Protein AF-A0A0B0MRA0-F1 (afdb_monomer_lite)

pLDDT: mean 78.37, std 12.17, range [47.5, 93.12]

Sequence (78 aa):
MVAAFEKASGKLKILQKIPIKLCPRSPGDATAVYASTKKAQKRTWLESKIRYSRDVQRSMEVGKQQSMGIPVKALGFN

Foldseek 3Di:
DQVLLVVLVVPPPPPDRPDDDDDDDDPPDDPDDDDDCPVVVVPDPPPPPDDVSVVSNVVVVLVVCVVVVNDVVNVVDD

Structure (mmCIF, N/CA/C/O backbone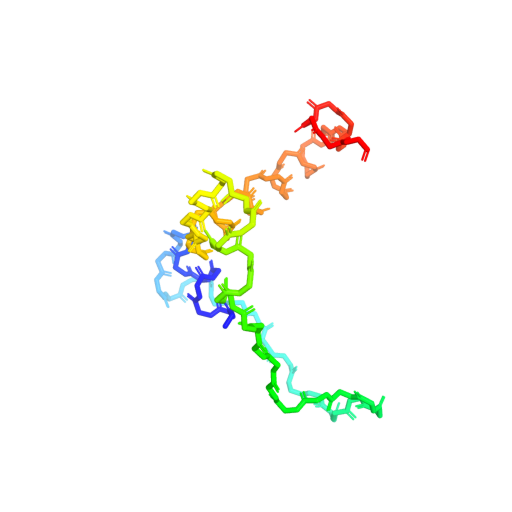):
data_AF-A0A0B0MRA0-F1
#
_entry.id   AF-A0A0B0MRA0-F1
#
loop_
_atom_site.group_PDB
_atom_site.id
_atom_site.type_symbol
_atom_site.label_atom_id
_atom_site.label_alt_id
_atom_site.label_comp_id
_atom_site.label_asym_id
_atom_site.label_entity_id
_atom_site.label_seq_id
_atom_site.pdbx_PDB_ins_code
_atom_site.Cartn_x
_atom_site.Cartn_y
_atom_site.Cartn_z
_atom_site.occupancy
_atom_site.B_iso_or_equiv
_atom_site.auth_seq_id
_atom_site.auth_comp_id
_atom_site.auth_asym_id
_atom_site.auth_atom_id
_atom_site.pdbx_PDB_model_num
ATOM 1 N N . MET A 1 1 ? -2.521 -4.841 3.986 1.00 82.19 1 MET A N 1
ATOM 2 C CA . MET A 1 1 ? -2.441 -3.371 4.112 1.00 82.19 1 MET A CA 1
ATOM 3 C C . MET A 1 1 ? -2.967 -2.899 5.462 1.00 82.19 1 MET A C 1
ATOM 5 O O . MET A 1 1 ? -2.157 -2.498 6.285 1.00 82.19 1 MET A O 1
ATOM 9 N N . VAL A 1 2 ? -4.267 -3.053 5.745 1.00 83.62 2 VAL A N 1
ATOM 10 C CA . VAL A 1 2 ? -4.912 -2.582 6.992 1.00 83.62 2 VAL A CA 1
ATOM 11 C C . VAL A 1 2 ? -4.215 -3.062 8.276 1.00 83.62 2 VAL A C 1
ATOM 13 O O . VAL A 1 2 ? -3.904 -2.244 9.132 1.00 83.62 2 VAL A O 1
ATOM 16 N N . ALA A 1 3 ? -3.831 -4.339 8.367 1.00 84.94 3 ALA A N 1
ATOM 17 C CA . ALA A 1 3 ? -3.143 -4.881 9.548 1.00 84.94 3 ALA A CA 1
ATOM 18 C C . ALA A 1 3 ? -1.814 -4.171 9.898 1.00 84.94 3 ALA A C 1
ATOM 20 O O . ALA A 1 3 ? -1.433 -4.084 11.065 1.00 84.94 3 ALA A O 1
ATOM 21 N N . ALA A 1 4 ? -1.089 -3.645 8.903 1.00 85.25 4 ALA A N 1
ATOM 22 C CA . ALA A 1 4 ? 0.142 -2.898 9.159 1.00 85.25 4 ALA A CA 1
ATOM 23 C C . ALA A 1 4 ? -0.150 -1.514 9.755 1.00 85.25 4 ALA A C 1
ATOM 25 O O . ALA A 1 4 ? 0.582 -1.069 10.638 1.00 85.25 4 ALA A O 1
ATOM 26 N N . PHE A 1 5 ? -1.238 -0.870 9.320 1.00 85.00 5 PHE A N 1
ATOM 27 C CA . PHE A 1 5 ? -1.723 0.386 9.894 1.00 85.00 5 PHE A CA 1
ATOM 28 C C . PHE A 1 5 ? -2.239 0.191 11.320 1.00 85.00 5 PHE A C 1
ATOM 30 O O . PHE A 1 5 ? -1.910 0.984 12.198 1.00 85.00 5 PHE A O 1
ATOM 37 N N . GLU A 1 6 ? -2.956 -0.902 11.588 1.00 85.50 6 GLU A N 1
ATOM 38 C CA . GLU A 1 6 ? -3.377 -1.257 12.950 1.00 85.50 6 GLU A CA 1
ATOM 39 C C . GLU A 1 6 ? -2.170 -1.442 13.879 1.00 85.50 6 GLU A C 1
ATOM 41 O O . GLU A 1 6 ? -2.149 -0.907 14.986 1.00 85.50 6 GLU A O 1
ATOM 46 N N . LYS A 1 7 ? -1.112 -2.115 13.404 1.00 84.00 7 LYS A N 1
ATOM 47 C CA . LYS A 1 7 ? 0.141 -2.262 14.158 1.00 84.00 7 LYS A CA 1
ATOM 48 C C . LYS A 1 7 ? 0.845 -0.919 14.394 1.00 84.00 7 LYS A C 1
ATOM 50 O O . LYS A 1 7 ? 1.385 -0.706 15.475 1.00 84.00 7 LYS A O 1
ATOM 55 N N . ALA A 1 8 ? 0.851 -0.025 13.405 1.00 81.81 8 ALA A N 1
ATOM 56 C CA . ALA A 1 8 ? 1.491 1.289 13.507 1.00 81.81 8 ALA A CA 1
ATOM 57 C C . ALA A 1 8 ? 0.711 2.290 14.379 1.00 81.81 8 ALA A C 1
ATOM 59 O O . ALA A 1 8 ? 1.313 3.190 14.957 1.00 81.81 8 ALA A O 1
ATOM 60 N N . SER A 1 9 ? -0.608 2.121 14.507 1.00 74.69 9 SER A N 1
ATOM 61 C CA . SER A 1 9 ? -1.469 2.935 15.374 1.00 74.69 9 SER A CA 1
ATOM 62 C C . SER A 1 9 ? -1.106 2.795 16.860 1.00 74.69 9 SER A C 1
ATOM 64 O O . SER A 1 9 ? -1.389 3.700 17.642 1.00 74.69 9 SER A O 1
ATOM 66 N N . GLY A 1 10 ? -0.454 1.694 17.268 1.00 66.56 10 GLY A N 1
ATOM 67 C CA . GLY A 1 10 ? 0.047 1.492 18.637 1.00 66.56 10 GLY A CA 1
ATOM 68 C C . GLY A 1 10 ? -1.045 1.378 19.707 1.00 66.56 10 GLY A C 1
ATOM 69 O O . GLY A 1 10 ? -0.746 1.207 20.886 1.00 66.56 10 GLY A O 1
ATOM 70 N N . LYS A 1 11 ? -2.319 1.457 19.318 1.00 59.03 11 LYS A N 1
ATOM 71 C CA . LYS A 1 11 ? -3.456 1.398 20.231 1.00 59.03 11 LYS A CA 1
ATOM 72 C C . LYS A 1 11 ? -3.789 -0.061 20.512 1.00 59.03 11 LYS A C 1
ATOM 74 O O . LYS A 1 11 ? -3.992 -0.843 19.586 1.00 59.03 11 LYS A O 1
ATOM 79 N N . LEU A 1 12 ? -3.772 -0.411 21.802 1.00 51.56 12 LEU A N 1
ATOM 80 C CA . LEU A 1 12 ? -4.086 -1.728 22.364 1.00 51.56 12 LEU A CA 1
ATOM 81 C C . LEU A 1 12 ? -5.136 -2.461 21.519 1.00 51.56 12 LEU A C 1
ATOM 83 O O . LEU A 1 12 ? -6.205 -1.907 21.267 1.00 51.56 12 LEU A O 1
ATOM 87 N N . LYS A 1 13 ? -4.812 -3.706 21.131 1.00 52.16 13 LYS A N 1
ATOM 88 C CA . LYS A 1 13 ? -5.525 -4.666 20.247 1.00 52.16 13 LYS A CA 1
ATOM 89 C C . LYS A 1 13 ? -7.065 -4.727 20.349 1.00 52.16 13 LYS A C 1
ATOM 91 O O . LYS A 1 13 ? -7.693 -5.369 19.511 1.00 52.16 13 LYS A O 1
ATOM 96 N N . ILE A 1 14 ? -7.653 -4.117 21.373 1.00 53.03 14 ILE A N 1
ATOM 97 C CA . ILE A 1 14 ? -9.061 -4.187 21.761 1.00 53.03 14 ILE A CA 1
ATOM 98 C C . ILE A 1 14 ? -9.801 -2.862 21.482 1.00 53.03 14 ILE A C 1
ATOM 100 O O . ILE A 1 14 ? -10.986 -2.900 21.176 1.00 53.03 14 ILE A O 1
ATOM 104 N N . LEU A 1 15 ? -9.135 -1.697 21.523 1.00 47.50 15 LEU A N 1
ATOM 105 C CA . LEU A 1 15 ? -9.822 -0.391 21.551 1.00 47.50 15 LEU A CA 1
ATOM 106 C C . LEU A 1 15 ? -9.864 0.367 20.218 1.00 47.50 15 LEU A C 1
ATOM 108 O O . LEU A 1 15 ? -10.609 1.336 20.110 1.00 47.50 15 LEU A O 1
ATOM 112 N N . GLN A 1 16 ? -9.077 -0.017 19.206 1.00 58.78 16 GLN A N 1
ATOM 113 C CA . GLN A 1 16 ? -9.031 0.742 17.948 1.00 58.78 16 GLN A CA 1
ATOM 114 C C . GLN A 1 16 ? -8.660 -0.110 16.730 1.00 58.78 16 GLN A C 1
ATOM 116 O O . GLN A 1 16 ? -7.656 0.118 16.057 1.00 58.78 16 GLN A O 1
ATOM 121 N N . LYS A 1 17 ? -9.497 -1.113 16.440 1.00 72.75 17 LYS A N 1
ATOM 122 C CA . LYS A 1 17 ? -9.530 -1.716 15.102 1.00 72.75 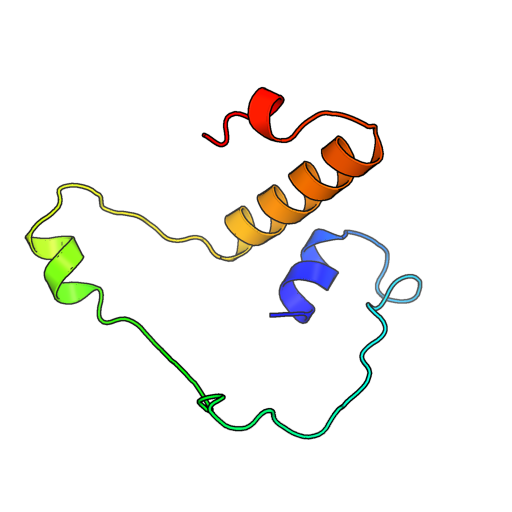17 LYS A CA 1
ATOM 123 C C . LYS A 1 17 ? -10.090 -0.700 14.118 1.00 72.75 17 LYS A C 1
ATOM 125 O O . LYS A 1 17 ? -11.059 -0.007 14.430 1.00 72.75 17 LYS A O 1
ATOM 130 N N . ILE A 1 18 ? -9.479 -0.610 12.943 1.00 81.38 18 ILE A N 1
ATOM 131 C CA . ILE A 1 18 ? -9.988 0.268 11.889 1.00 81.38 18 ILE A CA 1
ATOM 132 C C . ILE A 1 18 ? -11.312 -0.350 11.417 1.00 81.38 18 ILE A C 1
ATOM 134 O O . ILE A 1 18 ? -11.312 -1.526 11.052 1.00 81.38 18 ILE A O 1
ATOM 138 N N . PRO A 1 19 ? -12.446 0.374 11.450 1.00 85.12 19 PRO A N 1
ATOM 139 C CA . PRO A 1 19 ? -13.706 -0.176 10.972 1.00 85.12 19 PRO A CA 1
ATOM 140 C C . PRO A 1 19 ? -13.603 -0.437 9.465 1.00 85.12 19 PRO A C 1
ATOM 142 O O . PRO A 1 19 ? -13.318 0.471 8.685 1.00 85.12 19 PRO A O 1
ATOM 145 N N . ILE A 1 20 ? -13.819 -1.689 9.055 1.00 86.00 20 ILE A N 1
ATOM 146 C CA . ILE A 1 20 ? -13.780 -2.109 7.651 1.00 86.00 20 ILE A CA 1
ATOM 147 C C . ILE A 1 20 ? -15.207 -2.415 7.208 1.00 86.00 20 ILE A C 1
ATOM 149 O O . ILE A 1 20 ? -15.868 -3.281 7.780 1.00 86.00 20 ILE A O 1
ATOM 153 N N . LYS A 1 21 ? -15.663 -1.742 6.152 1.00 91.31 21 LYS A N 1
ATOM 154 C CA . LYS A 1 21 ? -16.881 -2.100 5.424 1.00 91.31 21 LYS A CA 1
ATOM 155 C C . LYS A 1 21 ? -16.477 -2.829 4.147 1.00 91.31 21 LYS A C 1
ATOM 157 O O . LYS A 1 21 ? -15.740 -2.276 3.336 1.00 91.31 21 LYS A O 1
ATOM 162 N N . LEU A 1 22 ? -16.937 -4.067 3.978 1.00 89.94 22 LEU A N 1
ATOM 163 C CA . LEU A 1 22 ? -16.741 -4.805 2.732 1.00 89.94 22 LEU A CA 1
ATOM 164 C C . LEU A 1 22 ? -17.739 -4.286 1.692 1.00 89.94 22 LEU A C 1
ATOM 166 O O . LEU A 1 22 ? -18.946 -4.300 1.923 1.00 89.94 22 LEU A O 1
ATOM 170 N N . CYS A 1 23 ? -17.219 -3.810 0.565 1.00 89.62 23 CYS A N 1
ATOM 171 C CA . CYS A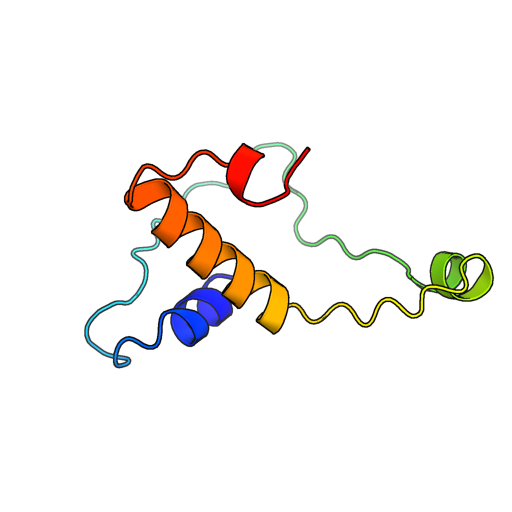 1 23 ? -17.995 -3.308 -0.567 1.00 89.62 23 CYS A CA 1
ATOM 172 C C . CYS A 1 23 ? -17.721 -4.175 -1.811 1.00 89.62 23 CYS A C 1
ATOM 174 O O . CYS A 1 23 ? -16.671 -4.823 -1.871 1.00 89.62 23 CYS A O 1
ATOM 176 N N . PRO A 1 24 ? -18.629 -4.194 -2.808 1.00 92.62 24 PRO A N 1
ATOM 177 C CA . PRO A 1 24 ? -18.365 -4.831 -4.097 1.00 92.62 24 PRO A CA 1
ATOM 178 C C . PRO A 1 24 ? -17.086 -4.286 -4.746 1.00 92.62 24 PRO A C 1
ATOM 180 O O . PRO A 1 24 ? -16.734 -3.123 -4.543 1.00 92.62 24 PRO A O 1
ATOM 183 N N . ARG A 1 25 ? -16.386 -5.123 -5.523 1.00 92.81 25 ARG A N 1
ATOM 184 C CA . ARG A 1 25 ? -15.161 -4.706 -6.226 1.00 92.81 25 ARG A CA 1
ATOM 185 C C . ARG A 1 25 ? -15.479 -3.643 -7.276 1.00 92.81 25 ARG A C 1
ATOM 187 O O . ARG A 1 25 ? -16.469 -3.781 -7.995 1.00 92.81 25 ARG A O 1
ATOM 194 N N . SER A 1 26 ? -14.617 -2.636 -7.403 1.00 92.12 26 SER A N 1
ATOM 195 C CA . SER A 1 26 ? -14.760 -1.634 -8.458 1.00 92.12 26 SER A CA 1
ATOM 196 C C . SER A 1 26 ? -14.362 -2.248 -9.806 1.00 92.12 26 SER A C 1
ATOM 198 O O . SER A 1 26 ? -13.424 -3.056 -9.862 1.00 92.12 26 SER A O 1
ATOM 200 N N . PRO A 1 27 ? -15.047 -1.900 -10.909 1.00 93.12 27 PRO A N 1
ATOM 201 C CA . PRO A 1 27 ? -14.639 -2.350 -12.234 1.00 93.12 27 PRO A CA 1
ATOM 202 C C . PRO A 1 27 ? -13.232 -1.817 -12.547 1.00 93.12 27 PRO A C 1
ATOM 204 O O . PRO A 1 27 ? -12.971 -0.627 -12.406 1.00 93.12 27 PRO A O 1
ATOM 207 N N . GLY A 1 28 ? -12.319 -2.703 -12.955 1.00 91.50 28 GLY A N 1
ATOM 208 C CA . GLY A 1 28 ? -10.920 -2.359 -13.250 1.00 91.50 28 GLY A CA 1
ATOM 209 C C . GLY A 1 28 ? -9.923 -2.625 -12.115 1.00 91.50 28 GLY A C 1
ATOM 210 O O . GLY A 1 28 ? -8.717 -2.597 -12.360 1.00 91.50 28 GLY A O 1
ATOM 211 N N . ASP A 1 29 ? -10.383 -2.965 -10.906 1.00 92.62 29 ASP A N 1
ATOM 212 C CA . ASP A 1 29 ? -9.484 -3.336 -9.809 1.00 92.62 29 ASP A CA 1
ATOM 213 C C . ASP A 1 29 ? -8.839 -4.709 -10.063 1.00 92.62 29 ASP A C 1
ATOM 215 O O . ASP A 1 29 ? -9.515 -5.744 -10.038 1.00 92.62 29 ASP A O 1
ATOM 219 N N . ALA A 1 30 ? -7.513 -4.752 -10.213 1.00 89.50 30 ALA A N 1
ATOM 220 C CA . ALA A 1 30 ? -6.750 -6.001 -10.279 1.00 89.50 30 ALA A CA 1
ATOM 221 C C . ALA A 1 30 ? -6.705 -6.725 -8.916 1.00 89.50 30 ALA A C 1
ATOM 223 O O . ALA A 1 30 ? -6.764 -6.106 -7.851 1.00 89.50 30 ALA A O 1
ATOM 224 N N . THR A 1 31 ? -6.600 -8.058 -8.917 1.00 90.12 31 THR A N 1
ATOM 225 C CA . THR A 1 31 ? -6.557 -8.854 -7.672 1.00 90.12 31 THR A CA 1
ATOM 226 C C . THR A 1 31 ? -5.267 -8.628 -6.882 1.00 90.12 31 THR A C 1
ATOM 228 O O . THR A 1 31 ? -5.314 -8.486 -5.663 1.00 90.12 31 THR A O 1
ATOM 231 N N . ALA A 1 32 ? -4.125 -8.569 -7.566 1.00 88.50 32 ALA A N 1
ATOM 232 C CA . ALA A 1 32 ? -2.832 -8.239 -6.982 1.00 88.50 32 ALA A CA 1
ATOM 233 C C . ALA A 1 32 ? -1.910 -7.670 -8.066 1.00 88.50 32 ALA A C 1
ATOM 235 O O . ALA A 1 32 ? -1.948 -8.118 -9.211 1.00 88.50 32 ALA A O 1
ATOM 236 N N . VAL A 1 33 ? -1.072 -6.702 -7.699 1.00 89.25 33 VAL A N 1
ATOM 237 C CA . VAL A 1 33 ? -0.089 -6.089 -8.598 1.00 89.25 33 VAL A CA 1
ATOM 238 C C . VAL A 1 33 ? 1.248 -6.027 -7.873 1.00 89.25 33 VAL A C 1
ATOM 240 O O . VAL A 1 33 ? 1.337 -5.486 -6.772 1.00 89.25 33 VAL A O 1
ATOM 243 N N . TYR A 1 34 ? 2.291 -6.572 -8.496 1.00 86.81 34 TYR A N 1
ATOM 244 C CA . TYR A 1 34 ? 3.658 -6.549 -7.979 1.00 86.81 34 TYR A CA 1
ATOM 245 C C . TYR A 1 34 ? 4.609 -6.031 -9.054 1.00 86.81 34 TYR A C 1
ATOM 247 O O . TYR A 1 34 ? 4.499 -6.397 -10.224 1.00 86.81 34 TYR A O 1
ATOM 255 N N . ALA A 1 35 ? 5.559 -5.185 -8.657 1.00 84.81 35 ALA A N 1
ATOM 256 C CA . ALA A 1 35 ? 6.563 -4.644 -9.564 1.00 84.81 35 ALA A CA 1
ATOM 257 C C . ALA A 1 35 ? 7.820 -5.524 -9.591 1.00 84.81 35 ALA A C 1
ATOM 259 O O . ALA A 1 35 ? 8.336 -5.928 -8.548 1.00 84.81 35 ALA A O 1
ATOM 260 N N . SER A 1 36 ? 8.364 -5.765 -10.787 1.00 83.44 36 SER A N 1
ATOM 261 C CA . SER A 1 36 ? 9.687 -6.378 -10.937 1.00 83.44 36 SER A CA 1
ATOM 262 C C . SER A 1 36 ? 10.780 -5.344 -10.664 1.00 83.44 36 SER A C 1
ATOM 264 O O . SER A 1 36 ? 10.987 -4.410 -11.439 1.00 83.44 36 SER A O 1
ATOM 266 N N . THR A 1 37 ? 11.517 -5.517 -9.567 1.00 80.56 37 THR A N 1
ATOM 267 C CA . THR A 1 37 ? 12.586 -4.596 -9.138 1.00 80.56 37 THR A CA 1
ATOM 268 C C . THR A 1 37 ? 13.931 -4.868 -9.815 1.00 80.56 37 THR A C 1
ATOM 270 O O . THR A 1 37 ? 14.844 -4.046 -9.739 1.00 80.56 37 THR A O 1
ATOM 273 N N . LYS A 1 38 ? 14.050 -5.984 -10.549 1.00 78.12 38 LYS A N 1
ATOM 274 C CA . LYS A 1 38 ? 15.304 -6.474 -11.149 1.00 78.12 38 LYS A CA 1
ATOM 275 C C . LYS A 1 38 ? 15.948 -5.478 -12.115 1.00 78.12 38 LYS A C 1
ATOM 277 O O . LYS A 1 38 ? 17.170 -5.392 -12.194 1.00 78.12 38 LYS A O 1
ATOM 282 N N . LYS A 1 39 ? 15.140 -4.732 -12.875 1.00 73.50 39 LYS A N 1
ATOM 283 C CA . LYS A 1 39 ? 15.637 -3.728 -13.833 1.00 73.50 39 LYS A CA 1
ATOM 284 C C . LYS A 1 39 ? 16.056 -2.431 -13.137 1.00 73.50 39 LYS A C 1
ATOM 286 O O . LYS A 1 39 ? 17.026 -1.816 -13.570 1.00 73.50 39 LYS A O 1
ATOM 291 N N . ALA A 1 40 ? 15.356 -2.047 -12.068 1.00 72.56 40 ALA A N 1
ATOM 292 C CA . ALA A 1 40 ? 15.681 -0.870 -11.269 1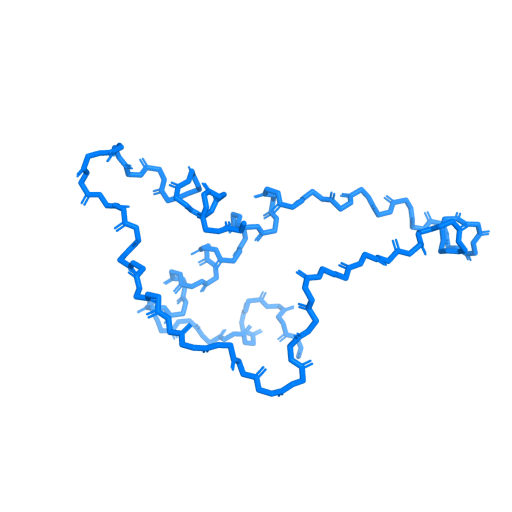.00 72.56 40 ALA A CA 1
ATOM 293 C C . ALA A 1 40 ? 17.002 -1.078 -10.514 1.00 72.56 40 ALA A C 1
ATOM 295 O O . ALA A 1 40 ? 17.932 -0.311 -10.714 1.00 72.56 40 ALA A O 1
ATOM 296 N N . GLN A 1 41 ? 17.153 -2.196 -9.797 1.00 70.56 41 GLN A N 1
ATOM 297 C CA . GLN A 1 41 ? 18.387 -2.534 -9.068 1.00 70.56 41 GLN A CA 1
ATOM 298 C C . GLN A 1 41 ? 19.652 -2.526 -9.942 1.00 70.56 41 GLN A C 1
ATOM 300 O O . GLN A 1 41 ? 20.730 -2.208 -9.461 1.00 70.56 41 GLN A O 1
ATOM 305 N N . LYS A 1 42 ? 19.530 -2.868 -11.232 1.00 71.06 42 LYS A N 1
ATOM 306 C CA . LYS A 1 42 ? 20.660 -2.881 -12.175 1.00 71.06 42 LYS A CA 1
ATOM 307 C C . LYS A 1 42 ? 20.991 -1.519 -12.789 1.00 71.06 42 LYS A C 1
ATOM 309 O O . LYS A 1 42 ? 22.096 -1.346 -13.283 1.00 71.06 42 LYS A O 1
ATOM 314 N N . ARG A 1 43 ? 20.025 -0.598 -12.861 1.00 62.75 43 ARG A N 1
ATOM 315 C CA . ARG A 1 43 ? 20.164 0.690 -13.571 1.00 62.75 43 ARG A CA 1
ATOM 316 C C . ARG A 1 43 ? 20.302 1.886 -12.638 1.00 62.75 43 ARG A C 1
ATOM 318 O O . ARG A 1 43 ? 20.756 2.933 -13.082 1.00 62.75 43 ARG A O 1
ATOM 325 N N . THR A 1 44 ? 19.901 1.748 -11.380 1.00 62.88 44 THR A N 1
ATOM 326 C CA . THR A 1 44 ? 19.995 2.807 -10.377 1.00 62.88 44 THR A CA 1
ATOM 327 C C . THR A 1 44 ? 20.858 2.346 -9.212 1.00 62.88 44 THR A C 1
ATOM 329 O O . THR A 1 44 ? 20.593 1.293 -8.645 1.00 62.88 44 THR A O 1
ATOM 332 N N . TRP A 1 45 ? 21.814 3.180 -8.793 1.00 57.09 45 TRP A N 1
ATOM 333 C CA . TRP A 1 45 ? 22.580 3.027 -7.542 1.00 57.09 45 TRP A CA 1
ATOM 334 C C . TRP A 1 45 ? 21.704 3.105 -6.279 1.00 57.09 45 TRP A C 1
ATOM 336 O O . TRP A 1 45 ? 22.179 2.889 -5.167 1.00 57.09 45 TRP A O 1
ATOM 346 N N . LEU A 1 46 ? 20.418 3.436 -6.440 1.00 54.00 46 LEU A N 1
ATOM 347 C CA . LEU A 1 46 ? 19.421 3.364 -5.385 1.00 54.00 46 LEU A CA 1
ATOM 348 C C . LEU A 1 46 ? 19.121 1.893 -5.072 1.00 54.00 46 LEU A C 1
ATOM 350 O O . LEU A 1 46 ? 18.236 1.270 -5.661 1.00 54.00 46 LEU A O 1
ATOM 354 N N . GLU A 1 47 ? 19.813 1.354 -4.077 1.00 55.06 47 GLU A N 1
ATOM 355 C CA . GLU A 1 47 ? 19.319 0.210 -3.319 1.00 55.06 47 GLU A CA 1
ATOM 356 C C . GLU A 1 47 ? 18.170 0.700 -2.420 1.00 55.06 47 GLU A C 1
ATOM 358 O O . GLU A 1 47 ? 18.294 0.898 -1.210 1.00 55.06 47 GLU A O 1
ATOM 363 N N . SER A 1 48 ? 17.020 0.996 -3.024 1.00 56.12 48 SER A N 1
ATOM 364 C CA . SER A 1 48 ? 15.834 1.395 -2.277 1.00 56.12 48 SER A CA 1
ATOM 365 C C . SER A 1 48 ? 15.289 0.170 -1.551 1.00 56.12 48 SER A C 1
ATOM 367 O O . SER A 1 48 ? 14.476 -0.600 -2.059 1.00 56.12 48 SER A O 1
ATOM 369 N N . LYS A 1 49 ? 15.753 -0.025 -0.314 1.00 60.44 49 LYS A N 1
ATOM 370 C CA . LYS A 1 49 ? 15.162 -0.979 0.622 1.00 60.44 49 LYS A CA 1
ATOM 371 C C . LYS A 1 49 ? 13.784 -0.456 1.019 1.00 60.44 49 LYS A C 1
ATOM 373 O O . LYS A 1 49 ? 13.642 0.221 2.036 1.00 60.44 49 LYS A O 1
ATOM 378 N N . ILE A 1 50 ? 12.782 -0.742 0.186 1.00 62.75 50 ILE A N 1
ATOM 379 C CA . ILE A 1 50 ? 11.380 -0.404 0.437 1.00 62.75 50 ILE A CA 1
ATOM 380 C C . ILE A 1 50 ? 10.974 -1.110 1.731 1.00 62.75 50 ILE A C 1
ATOM 382 O O . ILE A 1 50 ? 10.856 -2.335 1.785 1.00 62.75 50 ILE A O 1
ATOM 386 N N . ARG A 1 51 ? 10.811 -0.340 2.810 1.00 75.56 51 ARG A N 1
ATOM 387 C CA . ARG A 1 51 ? 10.315 -0.850 4.088 1.00 75.56 51 ARG A CA 1
ATOM 388 C C . ARG A 1 51 ? 8.885 -0.386 4.241 1.00 75.56 51 ARG A C 1
ATOM 390 O O . ARG A 1 51 ? 8.633 0.643 4.855 1.00 75.56 51 ARG A O 1
ATOM 397 N N . TYR A 1 52 ? 7.972 -1.220 3.761 1.00 79.94 52 TYR A N 1
ATOM 398 C CA . TYR A 1 52 ? 6.532 -1.014 3.872 1.00 79.94 52 TYR A CA 1
ATOM 399 C C . TYR A 1 52 ? 6.086 -0.554 5.275 1.00 79.94 52 TYR A C 1
ATOM 401 O O . TYR A 1 52 ? 5.242 0.322 5.411 1.00 79.94 52 TYR A O 1
ATOM 409 N N . SER A 1 53 ? 6.701 -1.077 6.342 1.00 80.38 53 SER A N 1
ATOM 410 C CA . SER A 1 53 ? 6.417 -0.655 7.721 1.00 80.38 53 SER A CA 1
ATOM 411 C C . SER A 1 53 ? 6.809 0.793 8.033 1.00 80.38 53 SER A C 1
ATOM 413 O O . SER A 1 53 ? 6.082 1.471 8.754 1.00 80.38 53 SER A O 1
ATOM 415 N N . ARG A 1 54 ? 7.938 1.273 7.501 1.00 84.50 54 ARG A N 1
ATOM 416 C CA . ARG A 1 54 ? 8.395 2.658 7.668 1.00 84.50 54 ARG A CA 1
ATOM 417 C C . ARG A 1 54 ? 7.482 3.615 6.908 1.00 84.50 54 ARG A C 1
ATOM 419 O O . ARG A 1 54 ? 7.151 4.671 7.436 1.00 84.50 54 ARG A O 1
ATOM 426 N N . ASP A 1 55 ? 7.040 3.219 5.718 1.00 87.25 55 ASP A N 1
ATOM 427 C CA . ASP A 1 55 ? 6.105 4.013 4.920 1.00 87.25 55 ASP A CA 1
ATOM 428 C C . ASP A 1 55 ? 4.761 4.150 5.641 1.00 87.25 55 ASP A C 1
ATOM 430 O O . ASP A 1 55 ? 4.260 5.259 5.801 1.00 87.25 55 ASP A O 1
ATOM 434 N N . VAL A 1 56 ? 4.236 3.051 6.195 1.00 87.06 56 VAL A N 1
ATOM 435 C CA . VAL A 1 56 ? 3.015 3.067 7.016 1.00 87.06 56 VAL A CA 1
ATOM 436 C C . VAL A 1 56 ? 3.162 3.991 8.233 1.00 87.06 56 VAL A C 1
ATOM 438 O O . VAL A 1 56 ? 2.262 4.780 8.514 1.00 87.06 56 VAL A O 1
ATOM 441 N N . GLN A 1 57 ? 4.293 3.937 8.945 1.00 86.81 57 GLN A N 1
ATOM 442 C CA . GLN A 1 57 ? 4.558 4.833 10.080 1.00 86.81 57 GLN A CA 1
ATOM 443 C C . GLN A 1 57 ? 4.596 6.305 9.655 1.00 86.81 57 GLN A C 1
ATOM 445 O O . GLN A 1 57 ? 3.959 7.142 10.293 1.00 86.81 57 GLN A O 1
ATOM 450 N N . ARG A 1 58 ? 5.290 6.616 8.554 1.00 88.44 58 ARG A N 1
ATOM 451 C CA . ARG A 1 58 ? 5.365 7.974 8.003 1.00 88.44 58 ARG A CA 1
ATOM 452 C C . ARG A 1 58 ? 3.987 8.485 7.587 1.00 88.44 58 ARG A C 1
ATOM 454 O O . ARG A 1 58 ? 3.660 9.626 7.886 1.00 88.44 58 ARG A O 1
ATOM 461 N N . SER A 1 59 ? 3.165 7.654 6.945 1.00 88.00 59 SER A N 1
ATOM 462 C CA . SER A 1 59 ? 1.798 8.027 6.566 1.00 88.00 59 SER A CA 1
ATOM 463 C C . SER A 1 59 ? 0.931 8.366 7.779 1.00 88.00 59 SER A C 1
ATOM 465 O O . SER A 1 59 ? 0.197 9.350 7.742 1.00 88.00 59 SER A O 1
ATOM 467 N N . MET A 1 60 ? 1.036 7.594 8.865 1.00 86.56 60 MET A N 1
ATOM 468 C CA . MET A 1 60 ? 0.307 7.886 10.105 1.00 86.56 60 MET A CA 1
ATOM 469 C C . MET A 1 60 ? 0.754 9.208 10.740 1.00 86.56 60 MET A C 1
ATOM 471 O O . MET A 1 60 ? -0.081 9.950 11.250 1.00 86.56 60 MET A O 1
ATOM 475 N N . GLU A 1 61 ? 2.052 9.512 10.700 1.00 88.12 61 GLU A N 1
ATOM 476 C CA . GLU A 1 61 ? 2.603 10.766 11.223 1.00 88.12 61 GLU A CA 1
ATOM 477 C C . GLU A 1 61 ? 2.130 11.981 10.416 1.00 88.12 61 GLU A C 1
ATOM 479 O O . GLU A 1 61 ? 1.610 12.941 10.982 1.00 88.12 61 GLU A O 1
ATOM 484 N N . VAL A 1 62 ? 2.211 11.902 9.086 1.00 88.00 62 VAL A N 1
ATOM 485 C CA . VAL A 1 62 ? 1.727 12.961 8.188 1.00 88.00 62 VAL A CA 1
ATOM 486 C C . VAL A 1 62 ? 0.234 13.223 8.399 1.00 88.00 62 VAL A C 1
ATOM 488 O O . VAL A 1 62 ? -0.177 14.378 8.475 1.00 88.00 62 VAL A O 1
ATOM 491 N N . GLY A 1 63 ? -0.577 12.173 8.564 1.00 86.56 63 GLY A N 1
ATOM 492 C CA . GLY A 1 63 ? -2.006 12.323 8.856 1.00 86.56 63 GLY A CA 1
ATOM 493 C C . GLY A 1 63 ? -2.277 13.055 10.177 1.00 86.56 63 GLY A C 1
ATOM 494 O O . GLY A 1 63 ? -3.161 13.909 10.236 1.00 86.56 63 GLY A O 1
ATOM 495 N N . LYS A 1 64 ? -1.486 12.792 11.228 1.00 85.94 64 LYS A N 1
ATOM 496 C CA . LYS A 1 64 ? -1.583 13.534 12.499 1.00 85.94 64 LYS A CA 1
ATOM 497 C C . LYS A 1 64 ? -1.219 15.004 12.318 1.00 85.94 64 LYS A C 1
ATOM 499 O O . LYS A 1 64 ? -1.948 15.872 12.784 1.00 85.94 64 LYS A O 1
ATOM 504 N N . GLN A 1 65 ? -0.131 15.295 11.616 1.00 85.44 65 GLN A N 1
ATOM 505 C CA . GLN A 1 65 ? 0.320 16.666 11.369 1.00 85.44 65 GLN A CA 1
ATOM 506 C C . GLN A 1 65 ? -0.715 17.477 10.579 1.00 85.44 65 GLN A C 1
ATOM 508 O O . GLN A 1 65 ? -1.028 18.605 10.952 1.00 85.44 65 GLN A O 1
ATOM 513 N N . GLN A 1 66 ? -1.331 16.869 9.563 1.00 85.56 66 GLN A N 1
ATOM 514 C CA . GLN A 1 66 ? -2.442 17.473 8.825 1.00 85.56 66 GLN A CA 1
ATOM 515 C C . GLN A 1 66 ? -3.663 17.725 9.718 1.00 85.56 66 GLN A C 1
ATOM 517 O O . GLN A 1 66 ? -4.275 18.785 9.622 1.00 85.56 66 GLN A O 1
ATOM 522 N N . SER A 1 67 ? -3.995 16.798 10.626 1.00 86.31 67 SER A N 1
ATOM 523 C CA . SER A 1 67 ? -5.090 17.000 11.590 1.00 86.31 67 SER A CA 1
ATOM 524 C C . SER A 1 67 ? -4.833 18.158 12.564 1.00 86.31 67 SER A C 1
ATOM 526 O O . SER A 1 67 ? -5.778 18.779 13.037 1.00 86.31 67 SER A O 1
ATOM 528 N N . MET A 1 68 ? -3.561 18.496 12.809 1.00 87.88 68 MET A N 1
ATOM 529 C CA . MET A 1 68 ? -3.141 19.676 13.577 1.00 87.88 68 MET A CA 1
ATOM 530 C C . ME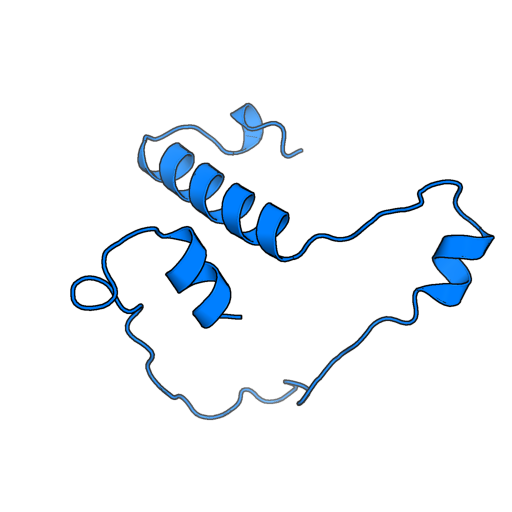T A 1 68 ? -3.076 20.957 12.724 1.00 87.88 68 MET A C 1
ATOM 532 O O . MET A 1 68 ? -2.588 21.981 13.192 1.00 87.88 68 MET A O 1
ATOM 536 N N . GLY A 1 69 ? -3.543 20.911 11.472 1.00 87.56 69 GLY A N 1
ATOM 537 C CA . GLY A 1 69 ? -3.578 22.058 10.564 1.00 87.56 69 GLY A CA 1
ATOM 538 C C . GLY A 1 69 ? -2.252 22.357 9.863 1.00 87.56 69 GLY A C 1
ATOM 539 O O . GLY A 1 69 ? -2.138 23.389 9.205 1.00 87.56 69 GLY A O 1
ATOM 540 N N . ILE A 1 70 ? -1.249 21.476 9.966 1.00 86.25 70 ILE A N 1
ATOM 541 C CA . ILE A 1 70 ? 0.034 21.667 9.283 1.00 86.25 70 ILE A CA 1
ATOM 542 C C . ILE A 1 70 ? -0.154 21.368 7.786 1.00 86.25 70 ILE A C 1
ATOM 544 O O . ILE A 1 70 ? -0.529 20.246 7.423 1.00 86.25 70 ILE A O 1
ATOM 548 N N . PRO A 1 71 ? 0.112 22.334 6.887 1.00 81.12 71 PRO A N 1
ATOM 549 C CA . PRO A 1 71 ? -0.060 22.126 5.457 1.00 81.12 71 PRO A CA 1
ATOM 550 C C . PRO A 1 71 ? 0.978 21.137 4.917 1.00 81.12 71 PRO A C 1
ATOM 552 O O . PRO A 1 71 ? 2.149 21.173 5.282 1.00 81.12 71 PRO A O 1
ATOM 555 N N . VAL A 1 72 ? 0.571 20.288 3.970 1.00 76.00 72 VAL A N 1
ATOM 556 C CA . VAL A 1 72 ? 1.404 19.203 3.405 1.00 76.00 72 VAL A CA 1
ATOM 557 C C . VAL A 1 72 ? 2.706 19.716 2.771 1.00 76.00 72 VAL A C 1
ATOM 559 O O . VAL A 1 72 ? 3.738 19.054 2.853 1.00 76.00 72 VAL A O 1
ATOM 562 N N . LYS A 1 73 ? 2.682 20.938 2.224 1.00 76.31 73 LYS A N 1
ATOM 563 C CA . LYS A 1 73 ? 3.866 21.634 1.693 1.00 76.31 73 LYS A CA 1
ATOM 564 C C . LYS A 1 73 ? 4.934 21.876 2.765 1.00 76.31 73 LYS A C 1
ATOM 566 O O . LYS A 1 73 ? 6.121 21.759 2.486 1.00 76.31 73 LYS A O 1
ATOM 571 N N . ALA A 1 74 ? 4.525 22.147 4.007 1.00 73.00 74 ALA A N 1
ATOM 572 C CA . ALA A 1 74 ? 5.443 22.312 5.136 1.00 73.00 74 ALA A CA 1
ATOM 573 C C . ALA A 1 74 ? 6.059 20.980 5.608 1.00 73.00 74 ALA A C 1
ATOM 575 O O . ALA A 1 74 ? 7.018 20.985 6.371 1.00 73.00 74 ALA A O 1
ATOM 576 N N . LEU A 1 75 ? 5.542 19.840 5.132 1.00 72.38 75 LEU A N 1
ATOM 577 C CA . LEU A 1 75 ? 6.036 18.496 5.449 1.00 72.38 75 LEU A CA 1
ATOM 578 C C . LEU A 1 75 ? 7.033 17.964 4.400 1.00 72.38 75 LEU A C 1
ATOM 580 O O . LEU A 1 75 ? 7.390 16.783 4.427 1.00 72.38 75 LEU A O 1
ATOM 584 N N . GLY A 1 76 ? 7.480 18.822 3.473 1.00 72.50 76 GLY A N 1
ATOM 585 C CA . GLY A 1 76 ? 8.484 18.487 2.459 1.00 72.50 76 GLY A CA 1
ATOM 586 C C . GLY A 1 76 ? 7.953 17.641 1.299 1.00 72.50 76 GLY A C 1
ATOM 587 O O . GLY A 1 76 ? 8.729 16.952 0.638 1.00 72.50 76 GLY A O 1
ATOM 588 N N . PHE A 1 77 ? 6.639 17.657 1.066 1.00 70.75 77 PHE A N 1
ATOM 589 C CA .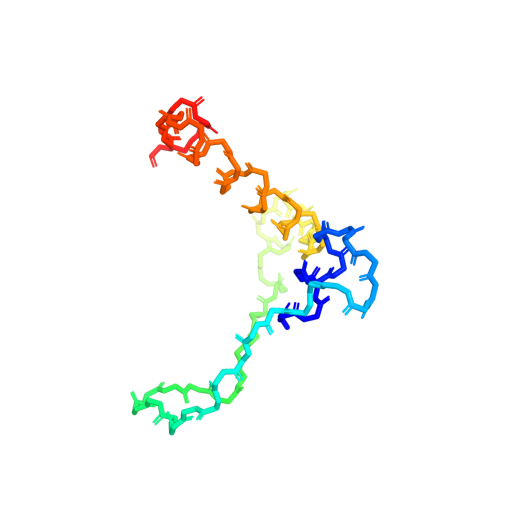 PHE A 1 77 ? 6.045 17.136 -0.162 1.00 70.75 77 PHE A CA 1
ATOM 590 C C . PHE A 1 77 ? 5.897 18.295 -1.154 1.00 70.75 77 PHE A C 1
ATOM 592 O O . PHE A 1 77 ? 5.254 19.296 -0.829 1.00 70.75 77 PHE A O 1
ATOM 599 N N . ASN A 1 78 ? 6.528 18.153 -2.322 1.00 62.56 78 ASN A N 1
ATOM 600 C CA . ASN A 1 78 ? 6.398 19.088 -3.443 1.00 62.56 78 ASN A CA 1
ATOM 601 C C . ASN A 1 78 ? 5.066 18.906 -4.168 1.00 62.56 78 ASN A C 1
ATOM 603 O O . ASN A 1 78 ? 4.667 17.733 -4.356 1.00 62.56 78 ASN A O 1
#

Organism: Gossypium arboreum (NCBI:txid29729)

Radius of gyration: 16.85 Å; chains: 1; bounding box: 41×31×36 Å

Secondary structure (DSSP, 8-state):
-HHHHHHHH---TTT-PPP----PPPTT--S------HHHHHH-S------HHHHHHHHHHHHHHHHTT--GGGGT--